Protein AF-A0A916WRC1-F1 (afdb_monomer_lite)

pLDDT: mean 93.42, std 7.53, range [52.22, 98.25]

Secondary structure (DSSP, 8-state):
--HHHHHHHHHHHHHHHHHTT----HHHIIIIIHHHHHH--SHHHHHHHHHHHHHHHHHHHHHTT-

Foldseek 3Di:
DPVVVLVVLLVVLVVLCVVVVQDDDPVLSVPQLSVLSVPDPDPVSSNVSNVVSSVVVVVVVVVVVD

Sequence (66 aa):
MNDTLDRDILQFTLDWATANDVSVTGTEVVTQLLPITRRYSDIAERDQALREAVRRIEIARLEASL

Structure (mmCIF, N/CA/C/O backbone):
data_AF-A0A916WRC1-F1
#
_entry.id   AF-A0A916WRC1-F1
#
loop_
_atom_site.group_PDB
_atom_site.id
_atom_site.type_symbol
_atom_site.label_atom_id
_atom_site.label_alt_id
_atom_site.label_comp_id
_atom_site.label_asym_id
_atom_site.label_entity_id
_atom_site.label_seq_id
_atom_site.pdbx_PDB_ins_code
_atom_site.Cartn_x
_atom_site.Cartn_y
_atom_site.Cartn_z
_atom_site.occupancy
_atom_site.B_iso_or_equiv
_atom_site.auth_seq_id
_atom_site.auth_comp_id
_atom_site.auth_asym_id
_atom_site.auth_atom_id
_atom_site.pdbx_PDB_model_num
ATOM 1 N N . MET A 1 1 ? -11.265 -5.488 -21.572 1.00 52.22 1 MET A N 1
ATOM 2 C CA . MET A 1 1 ? -10.523 -5.415 -20.298 1.00 52.22 1 MET A CA 1
ATOM 3 C C . MET A 1 1 ? -9.453 -6.491 -20.376 1.00 52.22 1 MET A C 1
ATOM 5 O O . MET A 1 1 ? -9.766 -7.551 -20.902 1.00 52.22 1 MET A O 1
ATOM 9 N N . ASN A 1 2 ? -8.193 -6.194 -20.056 1.00 70.12 2 ASN A N 1
ATOM 10 C CA . ASN A 1 2 ? -7.108 -7.168 -20.205 1.00 70.12 2 ASN A CA 1
ATOM 11 C C . ASN A 1 2 ? -6.917 -7.874 -18.859 1.00 70.12 2 ASN A C 1
ATOM 13 O O . ASN A 1 2 ? -6.091 -7.451 -18.056 1.00 70.12 2 ASN A O 1
ATOM 17 N N . ASP A 1 3 ? -7.726 -8.904 -18.605 1.00 78.25 3 ASP A N 1
ATOM 18 C CA . ASP A 1 3 ? -7.845 -9.566 -17.296 1.00 78.25 3 ASP A CA 1
ATOM 19 C C . ASP A 1 3 ? -6.506 -10.089 -16.750 1.00 78.25 3 ASP A C 1
ATOM 21 O O . ASP A 1 3 ? -6.318 -10.194 -15.538 1.00 78.25 3 ASP A O 1
ATOM 25 N N . THR A 1 4 ? -5.553 -10.391 -17.636 1.00 87.19 4 THR A N 1
ATOM 26 C CA . THR A 1 4 ? -4.186 -10.770 -17.264 1.00 87.19 4 THR A CA 1
ATOM 27 C C . THR A 1 4 ? -3.410 -9.592 -16.681 1.00 87.19 4 THR A C 1
ATOM 29 O O . THR A 1 4 ? -2.834 -9.721 -15.610 1.00 87.19 4 THR A O 1
ATOM 32 N N . LEU A 1 5 ? -3.457 -8.421 -17.325 1.00 88.19 5 LEU A N 1
ATOM 33 C CA . LEU A 1 5 ? -2.764 -7.225 -16.840 1.00 88.19 5 LEU A CA 1
ATOM 34 C C . LEU A 1 5 ? -3.323 -6.771 -15.488 1.00 88.19 5 LEU A C 1
ATOM 36 O O . LEU A 1 5 ? -2.564 -6.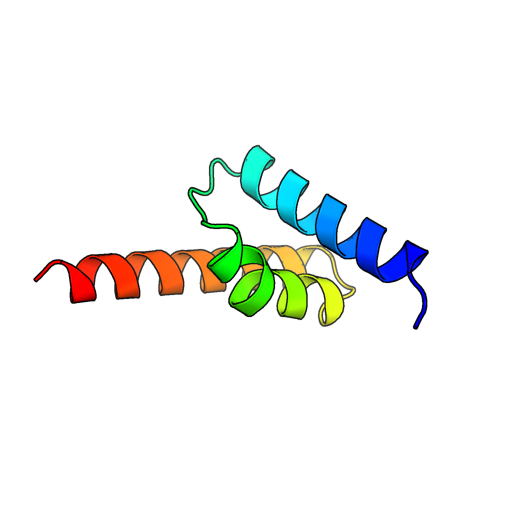430 -14.587 1.00 88.19 5 LEU A O 1
ATOM 40 N N . ASP A 1 6 ? -4.646 -6.783 -15.332 1.00 88.88 6 ASP A N 1
ATOM 41 C CA . ASP A 1 6 ? -5.276 -6.390 -14.070 1.00 88.88 6 ASP A CA 1
ATOM 42 C C . ASP A 1 6 ? -4.930 -7.359 -12.928 1.00 88.88 6 ASP A C 1
ATOM 44 O O . ASP A 1 6 ? -4.703 -6.920 -11.798 1.00 88.88 6 ASP A O 1
ATOM 48 N N . ARG A 1 7 ? -4.816 -8.661 -13.224 1.00 92.56 7 ARG A N 1
ATOM 49 C CA . ARG A 1 7 ? -4.336 -9.666 -12.267 1.00 92.56 7 ARG A CA 1
ATOM 50 C C . ARG A 1 7 ? -2.881 -9.428 -11.875 1.00 92.56 7 ARG A C 1
ATOM 52 O O . ARG A 1 7 ? -2.580 -9.466 -10.688 1.00 92.56 7 ARG A O 1
ATOM 59 N N . ASP A 1 8 ? -2.006 -9.171 -12.841 1.00 93.88 8 ASP A N 1
ATOM 60 C CA . ASP A 1 8 ? -0.576 -8.968 -12.588 1.00 93.88 8 ASP A CA 1
ATOM 61 C C . ASP A 1 8 ? -0.330 -7.702 -11.756 1.00 93.88 8 ASP A C 1
ATOM 63 O O . ASP A 1 8 ? 0.476 -7.711 -10.826 1.00 93.88 8 ASP A O 1
ATOM 67 N N . ILE A 1 9 ? -1.071 -6.624 -12.037 1.00 94.31 9 ILE A N 1
ATOM 68 C CA . ILE A 1 9 ? -1.030 -5.386 -11.247 1.00 94.31 9 ILE A CA 1
ATOM 69 C C . ILE A 1 9 ? -1.495 -5.665 -9.814 1.00 94.31 9 ILE A C 1
ATOM 71 O O . ILE A 1 9 ? -0.822 -5.249 -8.876 1.00 94.31 9 ILE A O 1
ATOM 75 N N . LEU A 1 10 ? -2.608 -6.386 -9.633 1.00 94.94 10 LEU A N 1
ATOM 76 C CA . LEU A 1 10 ? -3.104 -6.736 -8.300 1.00 94.94 10 LEU A CA 1
ATOM 77 C C . LEU A 1 10 ? -2.105 -7.598 -7.526 1.00 94.94 10 LEU A C 1
ATOM 79 O O . LEU A 1 10 ? -1.836 -7.308 -6.362 1.00 94.94 10 LEU A O 1
ATOM 83 N N . GLN A 1 11 ? -1.539 -8.619 -8.172 1.00 95.94 11 GLN A N 1
ATOM 84 C CA . GLN A 1 11 ? -0.537 -9.484 -7.559 1.00 95.94 11 GLN A CA 1
ATOM 85 C C . GLN A 1 11 ? 0.685 -8.672 -7.125 1.00 95.94 11 GLN A C 1
ATOM 87 O O . GLN A 1 11 ? 1.087 -8.760 -5.970 1.00 95.94 11 GLN A O 1
ATOM 92 N N . PHE A 1 12 ? 1.203 -7.802 -7.999 1.00 95.38 12 PHE A N 1
ATOM 93 C CA . PHE A 1 12 ? 2.310 -6.915 -7.652 1.00 95.38 12 PHE A CA 1
ATOM 94 C C . PHE A 1 12 ? 1.985 -6.038 -6.437 1.00 95.38 12 PHE A C 1
ATOM 96 O O . PHE A 1 12 ? 2.815 -5.899 -5.541 1.00 95.38 12 PHE A O 1
ATOM 103 N N . THR A 1 13 ? 0.800 -5.418 -6.398 1.00 96.94 13 THR A N 1
ATOM 104 C CA . THR A 1 13 ? 0.419 -4.533 -5.288 1.00 96.94 13 THR A CA 1
ATOM 105 C C . THR A 1 13 ? 0.358 -5.296 -3.963 1.00 96.94 13 THR A C 1
ATOM 107 O O . THR A 1 13 ? 0.818 -4.777 -2.945 1.00 96.94 13 THR A O 1
ATOM 110 N N . LEU A 1 14 ? -0.178 -6.521 -3.971 1.00 96.50 14 LEU A N 1
ATOM 111 C CA . LEU A 1 14 ? -0.241 -7.382 -2.789 1.00 96.50 14 LEU A CA 1
ATOM 112 C C . LEU A 1 14 ? 1.156 -7.823 -2.339 1.00 96.50 14 LEU A C 1
ATOM 114 O O . LEU A 1 14 ? 1.486 -7.666 -1.165 1.00 96.50 14 LEU A O 1
ATOM 118 N N . ASP A 1 15 ? 1.992 -8.285 -3.270 1.00 96.94 15 ASP A N 1
ATOM 119 C CA . ASP A 1 15 ? 3.365 -8.710 -2.983 1.00 96.94 15 ASP A CA 1
ATOM 120 C C . ASP A 1 15 ? 4.194 -7.556 -2.413 1.00 96.94 15 ASP A C 1
ATOM 122 O O . ASP A 1 15 ? 4.925 -7.732 -1.439 1.00 96.94 15 ASP A O 1
ATOM 126 N N . TRP A 1 16 ? 4.048 -6.352 -2.975 1.00 97.25 16 TRP A N 1
ATOM 127 C CA . TRP A 1 16 ? 4.710 -5.155 -2.466 1.00 97.25 16 TRP A CA 1
ATOM 128 C C . TRP A 1 16 ? 4.256 -4.824 -1.040 1.00 97.25 16 TRP A C 1
ATOM 130 O O . TRP A 1 16 ? 5.101 -4.544 -0.189 1.00 97.25 16 TRP A O 1
ATOM 140 N N . ALA A 1 17 ? 2.950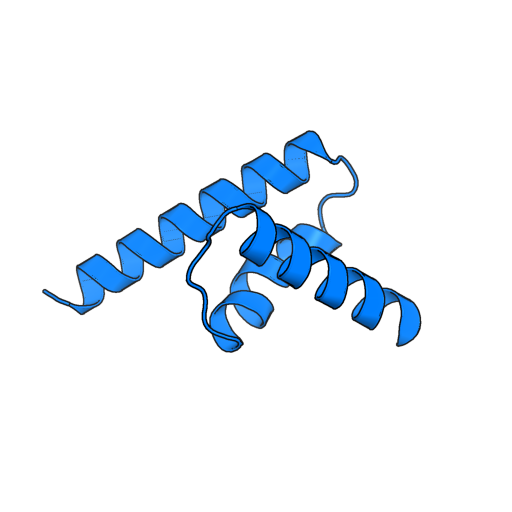 -4.881 -0.756 1.00 96.88 17 ALA A N 1
ATOM 141 C CA . ALA A 1 17 ? 2.427 -4.609 0.582 1.00 96.88 17 ALA A CA 1
ATOM 142 C C . ALA A 1 17 ? 2.944 -5.635 1.603 1.00 96.88 17 ALA A C 1
ATOM 144 O O . ALA A 1 17 ? 3.409 -5.253 2.675 1.00 96.88 17 ALA A O 1
ATOM 145 N N . THR A 1 18 ? 2.947 -6.924 1.246 1.00 96.94 18 THR A N 1
ATOM 146 C CA . THR A 1 18 ? 3.502 -7.998 2.083 1.00 96.94 18 THR A CA 1
ATOM 147 C C . THR A 1 18 ? 5.003 -7.828 2.315 1.00 96.94 18 THR A C 1
ATOM 149 O O . THR A 1 18 ? 5.460 -7.929 3.450 1.00 96.94 18 THR A O 1
ATOM 152 N N . ALA A 1 19 ? 5.779 -7.521 1.274 1.00 97.31 19 ALA A N 1
ATOM 153 C CA . ALA A 1 19 ? 7.227 -7.344 1.386 1.00 97.31 19 ALA A CA 1
ATOM 154 C C . ALA A 1 19 ? 7.633 -6.137 2.251 1.00 97.31 19 ALA A C 1
ATOM 156 O O . ALA A 1 19 ? 8.744 -6.108 2.775 1.00 97.31 19 ALA A O 1
ATOM 157 N N . ASN A 1 20 ? 6.748 -5.147 2.397 1.00 96.62 20 ASN A N 1
ATOM 158 C CA . ASN A 1 20 ? 6.977 -3.943 3.197 1.00 96.62 20 ASN A CA 1
ATOM 159 C C . ASN A 1 20 ? 6.252 -3.965 4.556 1.00 96.62 20 ASN A C 1
ATOM 161 O O . ASN A 1 20 ? 6.197 -2.926 5.208 1.00 96.62 20 ASN A O 1
ATOM 165 N N . ASP A 1 21 ? 5.703 -5.113 4.973 1.00 95.62 21 ASP A N 1
ATOM 166 C CA . ASP A 1 21 ? 4.960 -5.288 6.235 1.00 95.62 21 ASP A CA 1
ATOM 167 C C . ASP A 1 21 ? 3.810 -4.274 6.419 1.00 95.62 21 ASP A C 1
ATOM 169 O O . ASP A 1 21 ? 3.529 -3.761 7.502 1.00 95.62 21 ASP A O 1
ATOM 173 N N . VAL A 1 22 ? 3.140 -3.942 5.313 1.00 94.62 22 VAL A N 1
ATOM 174 C CA . VAL A 1 22 ? 2.063 -2.954 5.279 1.00 94.62 22 VAL A CA 1
ATOM 175 C C . VAL A 1 22 ? 0.736 -3.619 5.644 1.00 94.62 22 VAL A C 1
ATOM 177 O O . VAL A 1 22 ? 0.215 -4.457 4.907 1.00 94.62 22 VAL A O 1
ATOM 180 N N . SER A 1 23 ? 0.129 -3.186 6.752 1.00 92.62 23 SER A N 1
ATOM 181 C CA . SER A 1 23 ? -1.189 -3.665 7.187 1.00 92.62 23 SER A CA 1
ATOM 182 C C . SER A 1 23 ? -2.329 -2.916 6.482 1.00 92.62 23 SER A C 1
ATOM 184 O O . SER A 1 23 ? -2.791 -1.867 6.941 1.00 92.62 23 SER A O 1
ATOM 186 N N . VAL A 1 24 ? -2.809 -3.457 5.358 1.00 92.69 24 VAL A N 1
ATOM 187 C CA . VAL A 1 24 ? -3.923 -2.910 4.556 1.00 92.69 24 VAL A CA 1
ATOM 188 C C . VAL A 1 24 ? -5.058 -3.913 4.377 1.00 92.69 24 VAL A C 1
ATOM 190 O O . VAL A 1 24 ? -4.851 -5.114 4.224 1.00 92.69 24 VAL A O 1
ATOM 193 N N . THR A 1 25 ? -6.285 -3.406 4.375 1.00 95.00 25 THR A N 1
ATOM 194 C CA . THR A 1 25 ? -7.489 -4.155 4.012 1.00 95.00 25 THR A CA 1
ATOM 195 C C . THR A 1 25 ? -7.599 -4.292 2.495 1.00 95.00 25 THR A C 1
ATOM 197 O O . THR A 1 25 ? -7.070 -3.475 1.737 1.00 95.00 25 THR A O 1
ATOM 200 N N . GLY A 1 26 ? -8.370 -5.280 2.030 1.00 93.44 26 GLY A N 1
ATOM 201 C CA . GLY A 1 26 ? -8.648 -5.440 0.599 1.00 93.44 26 GLY A CA 1
ATOM 202 C C . GLY A 1 26 ? -9.254 -4.183 -0.042 1.00 93.44 26 GLY A C 1
ATOM 203 O O . GLY A 1 26 ? -8.903 -3.834 -1.168 1.00 93.44 26 GLY A O 1
ATOM 204 N N . THR A 1 27 ? -10.100 -3.448 0.688 1.00 95.38 27 THR A N 1
ATOM 205 C CA . THR A 1 27 ? -10.687 -2.189 0.207 1.00 95.38 27 THR A CA 1
ATOM 206 C C . THR A 1 27 ? -9.626 -1.111 -0.006 1.00 95.38 27 THR A C 1
ATOM 208 O O . THR A 1 27 ? -9.645 -0.438 -1.036 1.00 95.38 27 THR A O 1
ATOM 211 N N . GLU A 1 28 ? -8.674 -0.948 0.913 1.00 96.12 28 GLU A N 1
ATOM 212 C CA . GLU A 1 28 ? -7.595 0.042 0.772 1.00 96.12 28 GLU A CA 1
ATOM 213 C C . GLU A 1 28 ? -6.626 -0.336 -0.350 1.00 96.12 28 GLU A C 1
ATOM 215 O O . GLU A 1 28 ? -6.196 0.538 -1.102 1.00 96.12 28 GLU A O 1
ATOM 220 N N . VAL A 1 29 ? -6.350 -1.632 -0.535 1.00 96.00 29 VAL A N 1
ATOM 221 C CA . VAL A 1 29 ? -5.567 -2.109 -1.682 1.00 96.00 29 VAL A CA 1
ATOM 222 C C . VAL A 1 29 ? -6.231 -1.675 -2.987 1.00 96.00 29 VAL A C 1
ATOM 224 O O . VAL A 1 29 ? -5.595 -1.018 -3.805 1.00 96.00 29 VAL A O 1
ATOM 227 N N . VAL A 1 30 ? -7.517 -1.983 -3.173 1.00 95.19 30 VAL A N 1
ATOM 228 C CA . VAL A 1 30 ? -8.224 -1.712 -4.437 1.00 95.19 30 VAL A CA 1
ATOM 229 C C . VAL A 1 30 ? -8.430 -0.216 -4.682 1.00 95.19 30 VAL A C 1
ATOM 231 O O . VAL A 1 30 ? -8.316 0.239 -5.820 1.00 95.19 30 VAL A O 1
ATOM 234 N N . THR A 1 31 ? -8.735 0.557 -3.640 1.00 96.12 31 THR A N 1
ATOM 235 C CA . THR A 1 31 ? -9.106 1.975 -3.788 1.00 96.12 31 THR A CA 1
ATOM 236 C C . THR A 1 31 ? -7.926 2.939 -3.713 1.00 96.12 31 THR A C 1
ATOM 238 O O . THR A 1 31 ? -8.005 4.011 -4.309 1.00 96.12 31 THR A O 1
ATOM 241 N N . GLN A 1 32 ? -6.835 2.580 -3.026 1.00 96.56 32 GLN A N 1
ATOM 242 C CA . GLN A 1 32 ? -5.717 3.498 -2.776 1.00 96.56 32 GLN A CA 1
ATOM 243 C C . GLN A 1 32 ? -4.398 3.034 -3.397 1.00 96.56 32 GLN A C 1
ATOM 245 O O . GLN A 1 32 ? -3.698 3.854 -3.987 1.00 96.56 32 GLN A O 1
ATOM 250 N N . LEU A 1 33 ? -4.059 1.741 -3.324 1.00 97.19 33 LEU A N 1
ATOM 251 C CA . LEU A 1 33 ? -2.750 1.249 -3.784 1.00 97.19 33 LEU A CA 1
ATOM 252 C C . LEU A 1 33 ? -2.752 0.800 -5.252 1.00 97.19 33 LEU A C 1
ATOM 254 O O . LEU A 1 33 ? -1.873 1.175 -6.027 1.00 97.19 33 LEU A O 1
ATOM 258 N N . LEU A 1 34 ? -3.767 0.046 -5.672 1.00 95.94 34 LEU A N 1
ATOM 259 C CA . LEU A 1 34 ? -3.885 -0.488 -7.031 1.00 95.94 34 LEU A CA 1
ATOM 260 C C . LEU A 1 34 ? -3.869 0.607 -8.124 1.00 95.94 34 LEU A C 1
ATOM 262 O O . LEU A 1 34 ? -3.183 0.426 -9.136 1.00 95.94 34 LEU A O 1
ATOM 266 N N . PRO A 1 35 ? -4.537 1.774 -7.952 1.00 96.88 35 PRO A N 1
ATOM 267 C CA . PRO A 1 35 ? -4.462 2.861 -8.930 1.00 96.88 35 PRO A CA 1
ATOM 268 C C . PRO A 1 35 ? -3.046 3.424 -9.100 1.00 96.88 35 PRO A C 1
ATOM 270 O O . PRO A 1 35 ? -2.683 3.845 -10.197 1.00 96.88 35 PRO A O 1
ATOM 273 N N . ILE A 1 36 ? -2.236 3.411 -8.037 1.00 97.62 36 ILE A N 1
ATOM 274 C CA . ILE A 1 36 ? -0.844 3.877 -8.062 1.00 97.62 36 ILE A CA 1
ATOM 275 C C . ILE A 1 36 ? 0.005 2.901 -8.865 1.00 97.62 36 ILE A C 1
ATOM 277 O O . ILE A 1 36 ? 0.712 3.319 -9.781 1.00 97.62 36 ILE A O 1
ATOM 281 N N . THR A 1 37 ? -0.123 1.601 -8.589 1.00 96.50 37 THR A N 1
ATOM 282 C CA . THR A 1 37 ? 0.585 0.561 -9.343 1.00 96.50 37 THR A CA 1
ATOM 283 C C . THR A 1 37 ? 0.265 0.616 -10.836 1.00 96.50 37 THR A C 1
ATOM 285 O O . THR A 1 37 ? 1.159 0.414 -11.654 1.00 96.50 37 THR A O 1
ATOM 288 N N . ARG A 1 38 ? -0.983 0.938 -11.200 1.00 95.00 38 ARG A N 1
ATOM 289 C CA . ARG A 1 38 ? -1.397 1.112 -12.600 1.00 95.00 38 ARG A CA 1
ATOM 290 C C . ARG A 1 38 ? -0.852 2.398 -13.234 1.00 95.00 38 ARG A C 1
ATOM 292 O O . ARG A 1 38 ? -0.592 2.417 -14.433 1.00 95.00 38 ARG A O 1
ATOM 299 N N . ARG A 1 39 ? -0.733 3.483 -12.463 1.00 96.31 39 ARG A N 1
ATOM 300 C CA . ARG A 1 39 ? -0.346 4.811 -12.967 1.00 96.31 39 ARG A CA 1
ATOM 301 C C . ARG A 1 39 ? 1.158 4.953 -13.181 1.00 96.31 39 ARG A C 1
ATOM 303 O O . ARG A 1 39 ? 1.565 5.569 -14.162 1.00 96.31 39 ARG A O 1
ATOM 310 N N . TYR A 1 40 ? 1.965 4.435 -12.262 1.00 95.56 40 TYR A N 1
ATOM 311 C CA . TYR A 1 40 ? 3.413 4.632 -12.273 1.00 95.56 40 TYR A CA 1
ATOM 312 C C . TYR A 1 40 ? 4.118 3.433 -12.905 1.00 95.56 40 TYR A C 1
ATOM 314 O O . TYR A 1 40 ? 4.059 2.317 -12.391 1.00 95.56 40 TYR A O 1
ATOM 322 N N . SER A 1 41 ? 4.781 3.676 -14.039 1.00 91.06 41 SER A N 1
ATOM 323 C CA . SER A 1 41 ? 5.596 2.668 -14.734 1.00 91.06 41 SER A CA 1
ATOM 324 C C 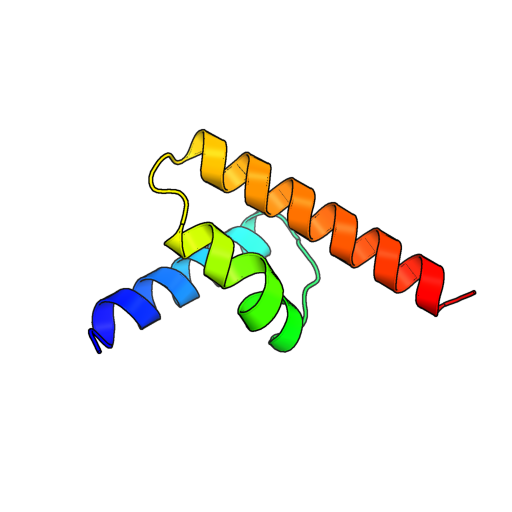. SER A 1 41 ? 7.032 2.616 -14.208 1.00 91.06 41 SER A C 1
ATOM 326 O O . SER A 1 41 ? 7.655 1.557 -14.248 1.00 91.06 41 SER A O 1
ATOM 328 N N . ASP A 1 42 ? 7.546 3.740 -13.701 1.00 96.56 42 ASP A N 1
ATOM 329 C CA . ASP A 1 42 ? 8.848 3.793 -13.041 1.00 96.56 42 ASP A CA 1
ATOM 330 C C . ASP A 1 42 ? 8.779 3.151 -11.647 1.00 96.56 42 ASP A C 1
ATOM 332 O O . ASP A 1 42 ? 7.846 3.390 -10.876 1.00 96.56 42 ASP A O 1
ATOM 336 N N . ILE A 1 43 ? 9.768 2.311 -11.326 1.00 93.44 43 ILE A N 1
ATOM 337 C CA . ILE A 1 43 ? 9.780 1.536 -10.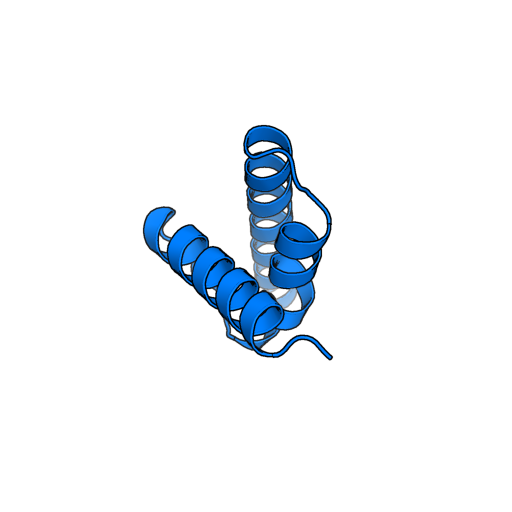079 1.00 93.44 43 ILE A CA 1
ATOM 338 C C . ILE A 1 43 ? 9.980 2.443 -8.862 1.00 93.44 43 ILE A C 1
ATOM 340 O O . ILE A 1 43 ? 9.319 2.223 -7.846 1.00 93.44 43 ILE A O 1
ATOM 344 N N . ALA A 1 44 ? 10.862 3.440 -8.951 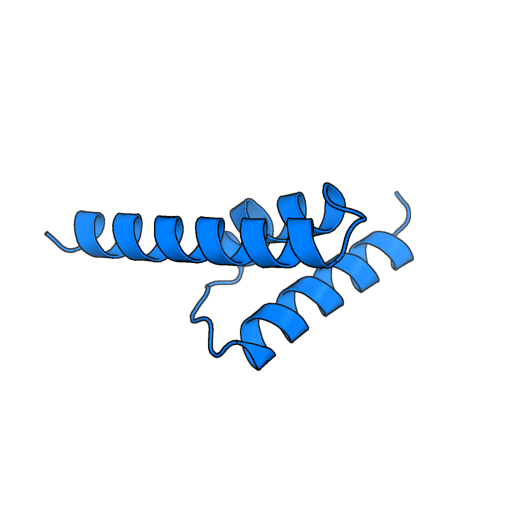1.00 95.88 44 ALA A N 1
ATOM 345 C CA . ALA A 1 44 ? 11.178 4.316 -7.831 1.00 95.88 44 ALA A CA 1
ATOM 346 C C . ALA A 1 44 ? 10.012 5.266 -7.532 1.00 95.88 44 ALA A C 1
ATOM 348 O O . ALA A 1 44 ? 9.601 5.390 -6.378 1.00 95.88 44 ALA A O 1
ATOM 349 N N . GLU A 1 45 ? 9.417 5.867 -8.566 1.00 97.50 45 GLU A N 1
ATOM 350 C CA . GLU A 1 45 ? 8.232 6.719 -8.402 1.00 97.50 45 GLU A CA 1
ATOM 351 C C . GLU A 1 45 ? 7.041 5.934 -7.841 1.00 97.50 45 GLU A C 1
ATOM 353 O O . GLU A 1 45 ? 6.323 6.420 -6.963 1.00 97.50 45 GLU A O 1
ATOM 358 N N . ARG A 1 46 ? 6.847 4.696 -8.314 1.00 97.56 46 ARG A N 1
ATOM 359 C CA . ARG A 1 46 ? 5.787 3.811 -7.827 1.00 97.56 46 ARG A CA 1
ATOM 360 C C . ARG A 1 46 ? 5.977 3.451 -6.357 1.00 97.56 46 ARG A C 1
ATOM 362 O O . ARG A 1 46 ? 5.011 3.538 -5.605 1.00 97.56 46 ARG A O 1
ATOM 369 N N . ASP A 1 47 ? 7.184 3.060 -5.945 1.00 97.94 47 ASP A N 1
ATOM 370 C CA . ASP A 1 47 ? 7.480 2.736 -4.542 1.00 97.94 47 ASP A CA 1
ATOM 371 C C . ASP A 1 47 ? 7.239 3.949 -3.634 1.00 97.94 47 ASP A C 1
ATOM 373 O O . ASP A 1 47 ? 6.529 3.841 -2.633 1.00 97.94 47 ASP A O 1
ATOM 377 N N . GLN A 1 48 ? 7.730 5.127 -4.029 1.00 98.19 48 GLN A N 1
ATOM 378 C CA . GLN A 1 48 ? 7.511 6.362 -3.279 1.00 98.19 48 GLN A CA 1
ATOM 379 C C . GLN A 1 48 ? 6.017 6.690 -3.139 1.00 98.19 48 GLN A C 1
ATOM 381 O O . GLN A 1 48 ? 5.551 7.013 -2.044 1.00 98.19 48 GLN A O 1
ATOM 386 N N . ALA A 1 49 ? 5.255 6.599 -4.231 1.00 98.25 49 ALA A N 1
ATOM 387 C CA . ALA A 1 49 ? 3.826 6.884 -4.217 1.00 98.25 49 ALA A CA 1
ATOM 388 C C . ALA A 1 49 ? 3.042 5.880 -3.355 1.00 98.25 49 ALA A C 1
ATOM 390 O O . ALA A 1 49 ? 2.137 6.282 -2.623 1.00 98.25 49 ALA A O 1
ATOM 391 N N . LEU A 1 50 ? 3.406 4.594 -3.394 1.00 98.25 50 LEU A N 1
ATOM 392 C CA . LEU A 1 50 ? 2.792 3.568 -2.551 1.00 98.25 50 LEU A CA 1
ATOM 393 C C . LEU A 1 50 ? 3.072 3.822 -1.063 1.00 98.25 50 LEU A C 1
ATOM 395 O O . LEU A 1 50 ? 2.140 3.772 -0.262 1.00 98.25 50 LEU A O 1
ATOM 399 N N . ARG A 1 51 ? 4.308 4.174 -0.685 1.00 98.12 51 ARG A N 1
ATOM 400 C CA . ARG A 1 51 ? 4.646 4.530 0.709 1.00 98.12 51 ARG A CA 1
ATOM 401 C C . ARG A 1 51 ? 3.856 5.734 1.208 1.00 98.12 51 ARG A C 1
ATOM 403 O O . ARG A 1 51 ? 3.332 5.709 2.319 1.00 98.12 51 ARG A O 1
ATOM 410 N N . GLU A 1 52 ? 3.739 6.774 0.389 1.00 98.00 52 GLU A N 1
ATOM 411 C CA . GLU A 1 52 ? 2.960 7.962 0.745 1.00 98.00 52 GLU A CA 1
ATOM 412 C C . GLU A 1 52 ? 1.464 7.641 0.894 1.00 98.00 52 GLU A C 1
ATOM 414 O O . GLU A 1 52 ? 0.808 8.146 1.805 1.00 98.00 52 GLU A O 1
ATOM 419 N N . ALA A 1 53 ? 0.913 6.767 0.048 1.00 97.81 53 ALA A N 1
ATOM 420 C CA . ALA A 1 53 ? -0.470 6.320 0.184 1.00 97.81 53 ALA A CA 1
ATOM 421 C C . ALA A 1 53 ? -0.701 5.531 1.479 1.00 97.81 53 ALA A C 1
ATOM 423 O O . ALA A 1 53 ? -1.671 5.794 2.188 1.00 97.81 53 ALA A O 1
ATOM 424 N N . VAL A 1 54 ? 0.216 4.628 1.835 1.00 97.69 54 VAL A N 1
ATOM 425 C CA . VAL A 1 54 ? 0.172 3.898 3.112 1.00 97.69 54 VAL A CA 1
ATOM 426 C C . VAL A 1 54 ? 0.205 4.860 4.296 1.00 97.69 54 VAL A C 1
ATOM 428 O O . VAL A 1 54 ? -0.646 4.773 5.177 1.00 97.69 54 VAL A O 1
ATOM 431 N N . ARG A 1 55 ? 1.101 5.851 4.275 1.00 96.81 55 ARG A N 1
ATOM 432 C CA . ARG A 1 55 ? 1.169 6.880 5.321 1.00 96.81 55 ARG A CA 1
ATOM 433 C C . ARG A 1 55 ? -0.167 7.613 5.494 1.00 96.81 55 ARG A C 1
ATOM 435 O O . ARG A 1 55 ? -0.585 7.884 6.617 1.00 96.81 55 ARG A O 1
ATOM 442 N N . ARG A 1 56 ? -0.861 7.935 4.397 1.00 96.56 56 ARG A N 1
ATOM 443 C CA . ARG A 1 56 ? -2.189 8.580 4.445 1.00 96.56 56 ARG A CA 1
ATOM 444 C C . ARG A 1 56 ? -3.262 7.668 5.029 1.00 96.56 56 ARG A C 1
ATOM 446 O O . ARG A 1 56 ? -4.088 8.148 5.799 1.00 96.56 56 ARG A O 1
ATOM 453 N N . ILE A 1 57 ? -3.234 6.379 4.691 1.00 95.19 57 ILE A N 1
ATOM 454 C CA . ILE A 1 57 ? -4.133 5.370 5.266 1.00 95.19 57 ILE A CA 1
ATOM 455 C C . ILE A 1 57 ? -3.964 5.313 6.785 1.00 95.19 57 ILE A C 1
ATOM 457 O O . ILE A 1 57 ? -4.946 5.364 7.521 1.00 95.19 57 ILE A O 1
ATOM 461 N N . GLU A 1 58 ? -2.722 5.241 7.258 1.00 94.06 58 GLU A N 1
ATOM 462 C CA . GLU A 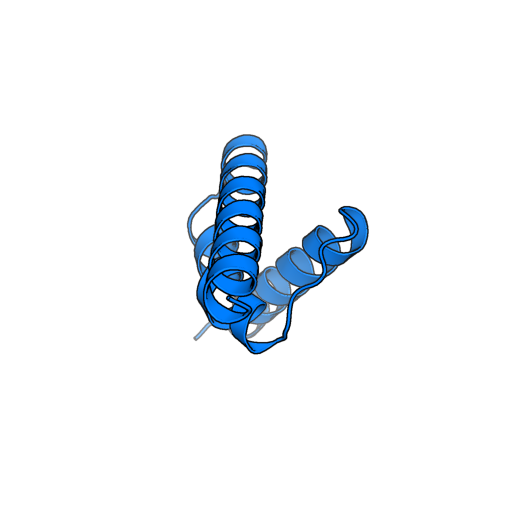1 58 ? -2.415 5.171 8.687 1.00 94.06 58 GLU A CA 1
ATOM 463 C C . GLU A 1 58 ? -2.894 6.415 9.437 1.00 94.06 58 GLU A C 1
ATOM 465 O O . GLU A 1 58 ? -3.541 6.288 10.475 1.00 94.06 58 GLU A O 1
ATOM 470 N N . ILE A 1 59 ? -2.655 7.609 8.883 1.00 95.00 59 ILE A N 1
ATOM 471 C CA . ILE A 1 59 ? -3.148 8.869 9.457 1.00 95.00 59 ILE A CA 1
ATOM 472 C C . ILE A 1 59 ? -4.677 8.861 9.548 1.00 95.00 59 ILE A C 1
ATOM 474 O O . ILE A 1 59 ? -5.217 9.108 10.623 1.00 95.00 59 ILE A O 1
ATOM 478 N N . ALA A 1 60 ? -5.376 8.510 8.466 1.00 92.00 60 ALA A N 1
ATOM 479 C CA . ALA A 1 60 ? -6.838 8.488 8.450 1.00 92.00 60 ALA A CA 1
ATOM 480 C C . ALA A 1 60 ? -7.423 7.498 9.477 1.00 92.00 60 ALA A C 1
ATOM 482 O O . ALA A 1 60 ? -8.448 7.775 10.099 1.00 92.00 60 ALA A O 1
ATOM 483 N N . ARG A 1 61 ? -6.768 6.350 9.696 1.00 92.62 61 ARG A N 1
ATOM 484 C CA . ARG A 1 61 ? -7.173 5.373 10.722 1.00 92.62 61 ARG A CA 1
ATOM 485 C C . ARG A 1 61 ? -6.974 5.899 12.140 1.00 92.62 61 ARG A C 1
ATOM 487 O O . ARG A 1 61 ? -7.826 5.663 12.995 1.00 92.62 61 ARG A O 1
ATOM 494 N N . LEU A 1 62 ? -5.862 6.589 12.388 1.00 92.62 62 LEU A N 1
ATOM 495 C CA . LEU A 1 62 ? -5.599 7.227 13.677 1.00 92.62 62 LEU A CA 1
ATOM 496 C C . LEU A 1 62 ? -6.644 8.305 13.967 1.00 92.62 62 LEU A C 1
ATOM 498 O O . LEU A 1 62 ? -7.215 8.311 15.050 1.00 92.62 62 LEU A O 1
ATOM 502 N N . GLU A 1 63 ? -6.944 9.156 12.985 1.00 93.50 63 GLU A N 1
ATOM 503 C CA . GLU A 1 63 ? -7.971 10.197 13.099 1.00 93.50 63 GLU A CA 1
ATOM 504 C C . GLU A 1 63 ? -9.368 9.619 13.350 1.00 93.50 63 GLU A C 1
ATOM 506 O O . GLU A 1 63 ? -10.105 10.153 14.168 1.00 93.50 63 GLU A O 1
ATOM 511 N N . ALA A 1 64 ? -9.723 8.504 12.705 1.00 89.69 64 ALA A N 1
ATOM 512 C CA . ALA A 1 64 ? -11.005 7.830 12.919 1.00 89.69 64 ALA A CA 1
ATOM 513 C C . ALA A 1 64 ? -11.123 7.116 14.281 1.00 89.69 64 ALA A C 1
ATOM 515 O O . ALA A 1 64 ? -12.213 6.677 14.646 1.00 89.69 64 ALA A O 1
ATOM 516 N N . SER A 1 65 ? -10.011 6.957 15.003 1.00 85.06 65 SER A N 1
ATOM 517 C CA . SER A 1 65 ? -9.961 6.302 16.317 1.00 85.06 65 SER A CA 1
ATOM 518 C C . SER A 1 65 ? -9.996 7.292 17.492 1.00 85.06 65 SER A C 1
ATOM 520 O O . SER A 1 65 ? -9.964 6.850 18.642 1.00 85.06 65 SER A O 1
ATOM 522 N N . LEU A 1 66 ? -10.026 8.602 17.211 1.00 68.75 66 LEU A N 1
ATOM 523 C CA . LEU A 1 66 ? -10.130 9.703 18.179 1.00 68.75 66 LEU A CA 1
ATOM 524 C C . LEU A 1 66 ? -11.585 10.159 18.352 1.00 68.75 66 LEU A C 1
ATOM 526 O O . LEU A 1 66 ? -11.933 10.517 19.499 1.00 68.75 66 LEU A O 1
#

Organism: NCBI:txid1517702

Radius of gyration: 12.24 Å; chains: 1; bounding box: 22×21×38 Å